Protein AF-A0A972S5F5-F1 (afdb_monomer)

pLDDT: mean 76.65, std 18.52, range [28.06, 95.62]

Nearest PDB structures (foldseek):
  4zms-assembly1_B  TM=3.674E-01  e=1.126E-04  Streptococcus pneumoniae R6
  6zj2-assembly2_D  TM=4.234E-01  e=1.425E-03  Salmonella enterica subsp. enterica serovar Typhimurium str. LT2
  4ldz-assembly1_B  TM=3.497E-01  e=6.117E-04  Bacillus subtilis subsp. subtilis str. 168
  3qp6-assembly1_A-2  TM=7.440E-01  e=1.106E-01  Chromobacterium violaceum
  5w43-assembly1_A  TM=3.998E-01  e=6.459E-03  Escherichia coli str. K-12 substr. MG1655

Secondary structure (DSSP, 8-state):
-------------HHHHHHHHHHHTTT-TTEEE-SSTTGGGGS--TTSEEEES---HHHHHHHHTT--SEEEES---HHHHHHHHHHHHTT----S--EEESSPPPPPSS-HHHHHHHHHHHHHS-HHHHHHHHT--HHHHHHHHHHHHHHTT--SHHHHHHHHHS----

Mean predicted aligned error: 9.4 Å

Foldseek 3Di:
DDDDDDPPVPPQPVCQVVVCCVVPVPPDDAEEEQVVPLPCLPPQRACHAYEYLFAALLQVVSVVVSQHLEYAYNDDDPVVVVVVVVVVVVPPDVDSDYHYHHDDRDDDLDDPVLSLLLSQCLVPVDVVSSCVVVVDDPVVSVVSVVVLCVSQVHDDSVSSVCNNRYPDPD

Sequence (170 aa):
MSGKSGFVPICADPLFADVFGRLFGGLVDGVFIDVPVGSLLSKDIAGKVVITTATGSLYLSDLLDRKPSALLAGCQSVNEIFRVLQNFKDKQDHSLIVHYYGPKFDTPTLTKAERDLLKAYLETGSLEHVLKRLSIKKKTALNRLSVIREKLQAKNYKELLEAYLYRSNF

Radius of gyration: 17.34 Å; Cα contacts (8 Å, |Δi|>4): 195; chains: 1; bounding box: 48×31×47 Å

Structure (mmCIF, N/CA/C/O backbone):
data_AF-A0A972S5F5-F1
#
_entry.id   AF-A0A972S5F5-F1
#
loop_
_atom_site.group_PDB
_atom_site.id
_atom_site.type_symbol
_atom_site.label_atom_id
_atom_site.label_alt_id
_atom_site.label_comp_id
_atom_site.label_asym_id
_atom_site.label_entity_id
_atom_site.label_seq_id
_atom_site.pdbx_PDB_ins_code
_atom_site.Cartn_x
_atom_site.Cartn_y
_atom_site.Cartn_z
_atom_site.occupancy
_atom_site.B_iso_or_equiv
_atom_site.auth_seq_id
_atom_site.auth_comp_id
_atom_site.auth_asym_id
_atom_site.auth_atom_id
_atom_site.pdbx_PDB_model_num
ATOM 1 N N . MET A 1 1 ? 30.201 6.999 20.760 1.00 35.38 1 MET A N 1
ATOM 2 C CA . MET A 1 1 ? 28.753 6.719 20.879 1.00 35.38 1 MET A CA 1
ATOM 3 C C . MET A 1 1 ? 28.147 6.892 19.499 1.00 35.38 1 MET A C 1
ATOM 5 O O . MET A 1 1 ? 28.306 7.944 18.899 1.00 35.38 1 MET A O 1
ATOM 9 N N . SER A 1 2 ? 27.637 5.792 18.951 1.00 33.03 2 SER A N 1
ATOM 10 C CA . SER A 1 2 ? 27.293 5.612 17.538 1.00 33.03 2 SER A CA 1
ATOM 11 C C . SER A 1 2 ? 26.078 6.459 17.147 1.00 33.03 2 SER A C 1
ATOM 13 O O . SER A 1 2 ? 24.976 6.229 17.643 1.00 33.03 2 SER A O 1
ATOM 15 N N . GLY A 1 3 ? 26.290 7.438 16.265 1.00 33.72 3 GLY A N 1
ATOM 16 C CA . GLY A 1 3 ? 25.221 8.121 15.547 1.00 33.72 3 GLY A CA 1
ATOM 17 C C . GLY A 1 3 ? 24.647 7.168 14.508 1.00 33.72 3 GLY A C 1
ATOM 18 O O . GLY A 1 3 ? 25.263 6.936 13.470 1.00 33.72 3 GLY A O 1
ATOM 19 N N . LYS A 1 4 ? 23.492 6.569 14.804 1.00 32.28 4 LYS A N 1
ATOM 20 C CA . LYS A 1 4 ? 22.757 5.780 13.817 1.00 32.28 4 LYS A CA 1
ATOM 21 C C . LYS A 1 4 ? 22.099 6.742 12.835 1.00 32.28 4 LYS A C 1
ATOM 23 O O . LYS A 1 4 ? 21.214 7.513 13.194 1.00 32.28 4 LYS A O 1
ATOM 28 N N . SER A 1 5 ? 22.611 6.686 11.612 1.00 30.14 5 SER A N 1
ATOM 29 C CA . SER A 1 5 ? 22.112 7.320 10.401 1.00 30.14 5 SER A CA 1
ATOM 30 C C . SER A 1 5 ? 20.588 7.263 10.326 1.00 30.14 5 SER A C 1
ATOM 32 O O . SER A 1 5 ? 20.007 6.181 10.211 1.00 30.14 5 SER A O 1
ATOM 34 N N . GLY A 1 6 ? 19.952 8.432 10.354 1.00 28.06 6 GLY A N 1
ATOM 35 C CA . GLY A 1 6 ? 18.581 8.578 9.895 1.00 28.06 6 GLY A CA 1
ATOM 36 C C . GLY A 1 6 ? 18.539 8.223 8.415 1.00 28.06 6 GLY A C 1
ATOM 37 O O . GLY A 1 6 ? 18.994 8.997 7.577 1.00 28.06 6 GLY A O 1
ATOM 38 N N . PHE A 1 7 ? 18.034 7.035 8.099 1.00 31.81 7 PHE A N 1
ATOM 39 C CA . PHE A 1 7 ? 17.688 6.679 6.733 1.00 31.81 7 PHE A CA 1
ATOM 40 C C . PHE A 1 7 ? 16.381 7.403 6.409 1.00 31.81 7 PHE A C 1
ATOM 42 O O . PHE A 1 7 ? 15.288 6.887 6.618 1.00 31.81 7 PHE A O 1
ATOM 49 N N . VAL A 1 8 ? 16.502 8.658 5.984 1.00 28.50 8 VAL A N 1
ATOM 50 C CA . VAL A 1 8 ? 15.427 9.344 5.273 1.00 28.50 8 VAL A CA 1
ATOM 51 C C . VAL A 1 8 ? 15.391 8.684 3.896 1.00 28.50 8 VAL A C 1
ATOM 53 O O . VAL A 1 8 ? 16.411 8.742 3.207 1.00 28.50 8 VAL A O 1
ATOM 56 N N . PRO A 1 9 ? 14.299 8.031 3.463 1.00 32.25 9 PRO A N 1
ATOM 57 C CA . PRO A 1 9 ? 14.193 7.624 2.073 1.00 32.25 9 PRO A CA 1
ATOM 58 C C . PRO A 1 9 ? 14.105 8.908 1.239 1.00 32.25 9 PRO A C 1
ATOM 60 O O . PRO A 1 9 ? 13.048 9.520 1.095 1.00 32.25 9 PRO A O 1
ATOM 63 N N . ILE A 1 10 ? 15.260 9.360 0.746 1.00 37.06 10 ILE A N 1
ATOM 64 C CA . ILE A 1 10 ? 15.384 10.415 -0.254 1.00 37.06 10 ILE A CA 1
ATOM 65 C C . ILE A 1 10 ? 14.837 9.816 -1.543 1.00 37.06 10 ILE A C 1
ATOM 67 O O . ILE A 1 10 ? 15.569 9.181 -2.287 1.00 37.06 10 ILE A O 1
ATOM 71 N N . CYS A 1 11 ? 13.542 9.962 -1.788 1.00 39.53 11 CYS A N 1
ATOM 72 C CA . CYS A 1 11 ? 12.955 9.713 -3.102 1.00 39.53 11 CYS A CA 1
ATOM 73 C C . CYS A 1 11 ? 11.797 10.681 -3.332 1.00 39.53 11 CYS A C 1
ATOM 75 O O . CYS A 1 11 ? 10.631 10.316 -3.442 1.00 39.53 11 CYS A O 1
ATOM 77 N N . ALA A 1 12 ? 12.174 11.953 -3.390 1.00 43.66 12 ALA A N 1
ATOM 78 C CA . ALA A 1 12 ? 11.448 13.000 -4.086 1.00 43.66 12 ALA A CA 1
ATOM 79 C C . ALA A 1 12 ? 12.388 13.672 -5.097 1.00 43.66 12 ALA A C 1
ATOM 81 O O . ALA A 1 12 ? 12.266 14.871 -5.301 1.00 43.66 12 ALA A O 1
ATOM 82 N N . ASP A 1 13 ? 13.371 12.946 -5.658 1.00 53.56 13 ASP A N 1
ATOM 83 C CA . ASP A 1 13 ? 14.322 13.564 -6.582 1.00 53.56 13 ASP A CA 1
ATOM 84 C C . ASP A 1 13 ? 13.582 13.940 -7.879 1.00 53.56 13 ASP A C 1
ATOM 86 O O . ASP A 1 13 ? 13.194 13.049 -8.647 1.00 53.56 13 ASP A O 1
ATOM 90 N N . PRO A 1 14 ? 13.354 15.239 -8.143 1.00 50.94 14 PRO A N 1
ATOM 91 C CA . PRO A 1 14 ? 12.700 15.685 -9.364 1.00 50.94 14 PRO A CA 1
ATOM 92 C C . PRO A 1 14 ? 13.516 15.292 -10.598 1.00 50.94 14 PRO A C 1
ATOM 94 O O . PRO A 1 14 ? 12.939 15.113 -11.667 1.00 50.94 14 PRO A O 1
ATOM 97 N N . LEU A 1 15 ? 14.834 15.091 -10.447 1.00 56.09 15 LEU A N 1
ATOM 98 C CA . LEU A 1 15 ? 15.713 14.590 -11.499 1.00 56.09 15 LEU A CA 1
ATOM 99 C C . LEU A 1 15 ? 15.383 13.144 -11.853 1.00 56.09 15 LEU A C 1
ATOM 101 O O . LEU A 1 15 ? 15.452 12.790 -13.022 1.00 56.09 15 LEU A O 1
ATOM 105 N N . PHE A 1 16 ? 14.972 12.312 -10.891 1.00 59.62 16 PHE A N 1
ATOM 106 C CA . PHE A 1 16 ? 14.519 10.955 -11.193 1.00 59.62 16 PHE A CA 1
ATOM 107 C C . PHE A 1 16 ? 13.253 11.005 -12.054 1.00 59.62 16 PHE A C 1
ATOM 109 O O . PHE A 1 16 ? 13.211 10.388 -13.113 1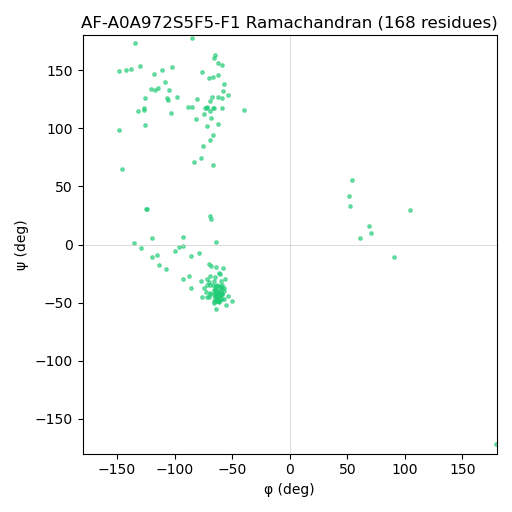.00 59.62 16 PHE A O 1
ATOM 116 N N . ALA A 1 17 ? 12.254 11.800 -11.665 1.00 54.09 17 ALA A N 1
ATOM 117 C CA . ALA A 1 17 ? 11.021 11.955 -12.440 1.00 54.09 17 ALA A CA 1
ATOM 118 C C . ALA A 1 17 ? 11.257 12.573 -13.837 1.00 54.09 17 ALA A C 1
ATOM 120 O O . ALA A 1 17 ? 10.684 12.091 -14.814 1.00 54.09 17 ALA A O 1
ATOM 121 N N . ASP A 1 18 ? 12.120 13.591 -13.951 1.00 57.31 18 ASP A N 1
ATOM 122 C CA . ASP A 1 18 ? 12.459 14.271 -15.213 1.00 57.31 18 ASP A CA 1
ATOM 123 C C . ASP A 1 18 ? 13.292 13.380 -16.149 1.00 57.31 18 ASP A C 1
ATOM 125 O O . ASP A 1 18 ? 12.962 13.234 -17.326 1.00 57.31 18 ASP A O 1
ATOM 129 N N . VAL A 1 19 ? 14.321 12.698 -15.635 1.00 60.88 19 VAL A N 1
ATOM 130 C CA . VAL A 1 19 ? 15.124 11.745 -16.417 1.00 60.88 19 VAL A CA 1
ATOM 131 C C . VAL A 1 19 ? 14.252 10.581 -16.896 1.00 60.88 19 VAL A C 1
ATOM 133 O O . VAL A 1 19 ? 14.332 10.209 -18.065 1.00 60.88 19 VAL A O 1
ATOM 136 N N . PHE A 1 20 ? 13.345 10.061 -16.062 1.00 62.09 20 PHE A N 1
ATOM 137 C CA . PHE A 1 20 ? 12.380 9.039 -16.484 1.00 62.09 20 PHE A CA 1
ATOM 138 C C . PHE A 1 20 ? 11.395 9.539 -17.539 1.00 62.09 20 PHE A C 1
ATOM 140 O O . PHE A 1 20 ? 11.185 8.858 -18.544 1.00 62.09 20 PHE A O 1
ATOM 147 N N . GLY A 1 21 ? 10.823 10.728 -17.348 1.00 54.91 21 GLY A N 1
ATOM 148 C CA . GLY A 1 21 ? 9.953 11.363 -18.333 1.00 54.91 21 GLY A CA 1
ATOM 149 C C . GLY A 1 21 ? 10.650 11.550 -19.681 1.00 54.91 21 GLY A C 1
ATOM 150 O O . GLY A 1 21 ? 10.046 11.309 -20.717 1.00 54.91 21 GLY A O 1
ATOM 151 N N . ARG A 1 22 ? 11.945 11.882 -19.698 1.00 58.38 22 ARG A N 1
ATOM 152 C CA . ARG A 1 22 ? 12.726 12.026 -20.940 1.00 58.38 22 ARG A CA 1
ATOM 153 C C . ARG A 1 22 ? 13.086 10.694 -21.596 1.00 58.38 22 ARG A C 1
ATOM 155 O O . ARG A 1 22 ? 13.089 10.602 -22.817 1.00 58.38 22 ARG A O 1
ATOM 162 N N . LEU A 1 23 ? 13.388 9.668 -20.805 1.00 57.16 23 LEU A N 1
ATOM 163 C CA . LEU A 1 23 ? 13.769 8.346 -21.315 1.00 57.16 23 LEU A CA 1
ATOM 164 C C . LEU A 1 23 ? 12.574 7.522 -21.803 1.00 57.16 23 LEU A C 1
ATOM 166 O O . LEU A 1 23 ? 12.718 6.714 -22.719 1.00 57.16 23 LEU A O 1
ATOM 170 N N . PHE A 1 24 ? 11.404 7.716 -21.194 1.00 55.72 24 PHE A N 1
ATOM 171 C CA . PHE A 1 24 ? 10.215 6.896 -21.436 1.00 55.72 24 PHE A CA 1
ATOM 172 C C . PHE A 1 24 ? 9.011 7.678 -21.966 1.00 55.72 24 PHE A C 1
ATOM 174 O O . PHE A 1 24 ? 8.068 7.049 -22.441 1.00 55.72 24 PHE A O 1
ATOM 181 N N . GLY A 1 25 ? 9.049 9.015 -21.966 1.00 44.25 25 GLY A N 1
ATOM 182 C CA . GLY A 1 25 ? 7.950 9.900 -22.385 1.00 44.25 25 GLY A CA 1
ATOM 183 C C . GLY A 1 25 ? 7.541 9.813 -23.854 1.00 44.25 25 GLY A C 1
ATOM 184 O O . GLY A 1 25 ? 6.635 10.526 -24.266 1.00 44.25 25 GLY A O 1
ATOM 185 N N . GLY A 1 26 ? 8.161 8.926 -24.633 1.00 43.91 26 GLY A N 1
ATOM 186 C CA . GLY A 1 26 ? 7.697 8.566 -25.971 1.00 43.91 26 GLY A CA 1
ATOM 187 C C . GLY A 1 26 ? 7.701 7.069 -26.284 1.00 43.91 26 GLY A C 1
ATOM 188 O O . GLY A 1 26 ? 7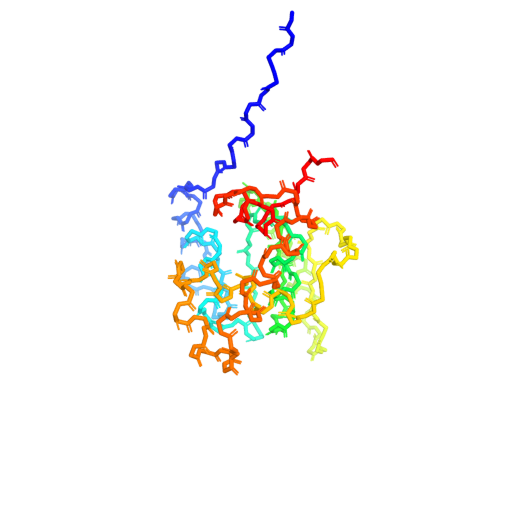.372 6.717 -27.410 1.00 43.91 26 GLY A O 1
ATOM 189 N N . LEU A 1 27 ? 8.092 6.179 -25.356 1.00 42.53 27 LEU A N 1
ATOM 190 C CA . LEU A 1 27 ? 8.430 4.793 -25.723 1.00 42.53 27 LEU A CA 1
ATOM 191 C C . LEU A 1 27 ? 7.499 3.704 -25.178 1.00 42.53 27 LEU A C 1
ATOM 193 O O . LEU A 1 27 ? 7.575 2.579 -25.671 1.00 42.53 27 LEU A O 1
ATOM 1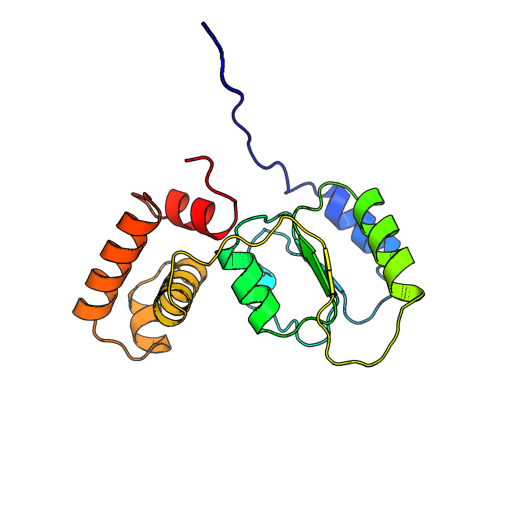97 N N . VAL A 1 28 ? 6.675 3.965 -24.155 1.00 49.62 28 VAL A N 1
ATOM 198 C CA . VAL A 1 28 ? 5.922 2.879 -23.502 1.00 49.62 28 VAL A CA 1
ATOM 199 C C . VAL A 1 28 ? 4.571 3.354 -22.972 1.00 49.62 28 VAL A C 1
ATOM 201 O O . VAL A 1 28 ? 4.468 3.880 -21.863 1.00 49.62 28 VAL A O 1
ATOM 204 N N . ASP A 1 29 ? 3.508 3.105 -23.734 1.00 53.03 29 ASP A N 1
ATOM 205 C CA . ASP A 1 29 ? 2.172 3.065 -23.152 1.00 53.03 29 ASP A CA 1
ATOM 206 C C . ASP A 1 29 ? 2.147 1.981 -22.070 1.00 53.03 29 ASP A C 1
ATOM 208 O O . ASP A 1 29 ? 2.343 0.794 -22.328 1.00 53.03 29 ASP A O 1
ATOM 212 N N . GLY A 1 30 ? 1.901 2.394 -20.828 1.00 65.56 30 GLY A N 1
ATOM 213 C CA . GLY A 1 30 ? 1.643 1.474 -19.729 1.00 65.56 30 GLY A CA 1
ATOM 214 C C . GLY A 1 30 ? 2.761 1.249 -18.711 1.00 65.56 30 GLY A C 1
ATOM 215 O O . GLY A 1 30 ? 2.793 0.182 -18.100 1.00 65.56 30 GLY A O 1
ATOM 216 N N . VAL A 1 31 ? 3.616 2.248 -18.472 1.00 75.50 31 VAL A N 1
ATOM 217 C CA . VAL A 1 31 ? 4.512 2.303 -17.300 1.00 75.50 31 VAL A CA 1
ATOM 218 C C . VAL A 1 31 ? 3.978 3.314 -16.276 1.00 75.50 31 VAL A C 1
ATOM 220 O O . VAL A 1 31 ? 3.648 4.444 -16.630 1.00 75.50 31 VAL A O 1
ATOM 223 N N . PHE A 1 32 ? 3.920 2.935 -14.998 1.00 82.06 32 PHE A N 1
ATOM 224 C CA . PHE A 1 32 ? 3.544 3.797 -13.878 1.00 82.06 32 PHE A CA 1
ATOM 225 C C . PHE A 1 32 ? 4.667 3.891 -12.848 1.00 82.06 32 PHE A C 1
ATOM 227 O O . PHE A 1 32 ? 5.219 2.879 -12.421 1.00 82.06 32 PHE A O 1
ATOM 234 N N . ILE A 1 33 ? 4.948 5.115 -12.402 1.00 80.25 33 ILE A N 1
ATOM 235 C CA . ILE A 1 33 ? 5.952 5.404 -11.376 1.00 80.25 33 ILE A CA 1
ATOM 236 C C . ILE A 1 33 ? 5.252 5.958 -10.133 1.00 80.25 33 ILE A C 1
ATOM 238 O O . ILE A 1 33 ? 4.367 6.815 -10.231 1.00 80.25 33 ILE A O 1
ATOM 242 N N . ASP A 1 34 ? 5.650 5.449 -8.972 1.00 83.62 34 ASP A N 1
ATOM 243 C CA . ASP A 1 34 ? 5.117 5.807 -7.663 1.00 83.62 34 ASP A CA 1
ATOM 244 C C . ASP A 1 34 ? 5.768 7.071 -7.088 1.00 83.62 34 ASP A C 1
ATOM 246 O O . ASP A 1 34 ? 6.574 7.019 -6.160 1.00 83.62 34 ASP A O 1
ATOM 250 N N . VAL A 1 35 ? 5.441 8.223 -7.677 1.00 77.44 35 VAL A N 1
ATOM 251 C CA . VAL A 1 35 ? 5.913 9.534 -7.212 1.00 77.44 35 VAL A CA 1
ATOM 252 C C . VAL A 1 35 ? 4.713 10.468 -6.992 1.00 77.44 35 VAL A C 1
ATOM 254 O O . VAL A 1 35 ? 4.018 10.786 -7.961 1.00 77.44 35 VAL A O 1
ATOM 257 N N . PRO A 1 36 ? 4.467 10.934 -5.747 1.00 77.62 36 PRO A N 1
ATOM 258 C CA . PRO A 1 36 ? 5.116 10.498 -4.499 1.00 77.62 36 PRO A CA 1
ATOM 259 C C . PRO A 1 36 ? 4.794 9.030 -4.157 1.00 77.62 36 PRO A C 1
ATOM 261 O O . PRO A 1 36 ? 3.831 8.468 -4.679 1.00 77.62 36 PRO A O 1
ATOM 264 N N . VAL A 1 37 ? 5.576 8.416 -3.261 1.00 83.25 37 VAL A N 1
ATOM 265 C CA . VAL A 1 37 ? 5.371 7.018 -2.837 1.00 83.25 37 VAL A CA 1
ATOM 266 C C . VAL A 1 37 ? 3.971 6.829 -2.242 1.00 83.25 37 VAL A C 1
ATOM 268 O O . VAL A 1 37 ? 3.529 7.624 -1.411 1.00 83.25 37 VAL A O 1
ATOM 271 N N . GLY A 1 38 ? 3.265 5.785 -2.673 1.00 82.69 38 GLY A N 1
ATOM 272 C CA . GLY A 1 38 ? 1.859 5.536 -2.355 1.00 82.69 38 GLY A CA 1
ATOM 273 C C . GLY A 1 38 ? 0.861 6.146 -3.350 1.00 82.69 38 GLY A C 1
ATOM 274 O O . GLY A 1 38 ? -0.314 5.775 -3.322 1.00 82.69 38 GLY A O 1
ATOM 275 N N . SER A 1 39 ? 1.290 7.009 -4.279 1.00 82.56 39 SER A N 1
ATOM 276 C CA . SER A 1 39 ? 0.415 7.610 -5.303 1.00 82.56 39 SER A CA 1
ATOM 277 C C . SER A 1 39 ? -0.248 6.580 -6.219 1.00 82.56 39 SER A C 1
ATOM 279 O O . SER A 1 39 ? -1.322 6.837 -6.765 1.00 82.56 39 SER A O 1
ATOM 281 N N . LEU A 1 40 ? 0.350 5.398 -6.388 1.00 85.94 40 LEU A N 1
ATOM 282 C CA . LEU A 1 40 ? -0.240 4.356 -7.231 1.00 85.94 40 LEU A CA 1
ATOM 283 C C . LEU A 1 40 ? -1.506 3.733 -6.649 1.00 85.94 40 LEU A C 1
ATOM 285 O O . LEU A 1 40 ? -2.247 3.105 -7.405 1.00 85.94 40 LEU A O 1
ATOM 289 N N . LEU A 1 41 ? -1.783 3.898 -5.350 1.00 81.50 41 LEU A N 1
ATOM 290 C CA . LEU A 1 41 ? -2.967 3.330 -4.695 1.00 81.50 41 LEU A CA 1
ATOM 291 C C . LEU A 1 41 ? -4.286 3.749 -5.362 1.00 81.50 41 LEU A C 1
ATOM 293 O O . LEU A 1 41 ? -5.234 2.965 -5.376 1.00 81.50 41 LEU A O 1
ATOM 297 N N . SER A 1 42 ? -4.318 4.938 -5.966 1.00 80.25 42 SER A N 1
ATOM 298 C CA . SER A 1 42 ? -5.495 5.521 -6.616 1.00 80.25 42 SER A CA 1
ATOM 299 C C . SER A 1 42 ? -5.532 5.376 -8.142 1.00 80.25 42 SER A C 1
ATOM 301 O O . SER A 1 42 ? -6.523 5.759 -8.759 1.00 80.25 42 SER A O 1
ATOM 303 N N . LYS A 1 43 ? -4.474 4.853 -8.775 1.00 83.50 43 LYS A N 1
ATOM 304 C CA . LYS A 1 43 ? -4.417 4.676 -10.243 1.00 83.50 43 LYS A CA 1
ATOM 305 C C . LYS A 1 43 ? -5.068 3.361 -10.657 1.00 83.50 43 LYS A C 1
ATOM 307 O O . LYS A 1 43 ? -5.452 2.604 -9.780 1.00 83.50 43 LYS A O 1
ATOM 312 N N . ASP A 1 44 ? -5.156 3.043 -11.945 1.00 86.31 44 ASP A N 1
ATOM 313 C CA . ASP A 1 44 ? -5.344 1.668 -12.433 1.00 86.31 44 ASP A CA 1
ATOM 314 C C . ASP A 1 44 ? -4.015 1.165 -13.015 1.00 86.31 44 ASP A C 1
ATOM 316 O O . ASP A 1 44 ? -3.427 1.826 -13.867 1.00 86.31 44 ASP A O 1
ATOM 320 N N . ILE A 1 45 ? -3.515 0.036 -12.510 1.00 86.44 45 ILE A N 1
ATOM 321 C CA . ILE A 1 45 ? -2.183 -0.502 -12.836 1.00 86.44 45 ILE A CA 1
ATOM 322 C C . ILE A 1 45 ? -2.252 -1.894 -13.475 1.00 86.44 45 ILE A C 1
ATOM 324 O O . ILE A 1 45 ? -1.213 -2.512 -13.702 1.00 86.44 45 ILE A O 1
ATOM 328 N N . ALA A 1 46 ? -3.452 -2.404 -13.759 1.00 87.81 46 ALA A N 1
ATOM 329 C CA . ALA A 1 46 ? -3.619 -3.736 -14.325 1.00 87.81 46 ALA A CA 1
ATOM 330 C C . ALA A 1 46 ? -2.947 -3.845 -15.706 1.00 87.81 46 ALA A C 1
ATOM 332 O O . ALA A 1 46 ? -3.182 -3.028 -16.597 1.00 87.81 46 ALA A O 1
ATOM 333 N N . GLY A 1 47 ? -2.085 -4.851 -15.880 1.00 80.19 47 GLY A N 1
ATOM 334 C CA . GLY A 1 47 ? -1.313 -5.062 -17.113 1.00 80.19 47 GLY A CA 1
ATOM 335 C C . GLY A 1 47 ? -0.207 -4.029 -17.365 1.00 80.19 47 GLY A C 1
ATOM 336 O O . GLY A 1 47 ? 0.378 -4.003 -18.447 1.00 80.19 47 GLY A O 1
ATOM 337 N N . LYS A 1 48 ? 0.091 -3.174 -16.384 1.00 82.81 48 LYS A N 1
ATOM 338 C CA . LYS A 1 48 ? 1.071 -2.089 -16.497 1.00 82.81 48 LYS A CA 1
ATOM 339 C C . LYS A 1 48 ? 2.375 -2.469 -15.810 1.00 82.81 48 LYS A C 1
ATOM 341 O O . LYS A 1 48 ? 2.371 -3.240 -14.852 1.00 82.81 48 LYS A O 1
ATOM 346 N N . VAL A 1 49 ? 3.479 -1.902 -16.276 1.00 81.81 49 VAL A N 1
ATOM 347 C CA . VAL A 1 49 ? 4.763 -1.978 -15.579 1.00 81.81 49 VAL A CA 1
ATOM 348 C C . VAL A 1 49 ? 4.749 -0.939 -14.472 1.00 81.81 49 VAL A C 1
ATOM 350 O O . VAL A 1 49 ? 4.505 0.238 -14.720 1.00 81.81 49 VAL A O 1
ATOM 353 N N . VAL A 1 50 ? 5.000 -1.368 -13.247 1.00 87.38 50 VAL A N 1
ATOM 354 C CA . VAL A 1 50 ? 4.912 -0.527 -12.060 1.00 87.38 50 VAL A CA 1
ATOM 355 C C . VAL A 1 50 ? 6.277 -0.406 -11.415 1.00 87.38 50 VAL A C 1
ATOM 357 O O . VAL A 1 50 ? 6.957 -1.406 -11.212 1.00 87.38 50 VAL A O 1
ATOM 360 N N . ILE A 1 51 ? 6.666 0.818 -11.076 1.00 86.81 51 ILE A N 1
ATOM 361 C CA . ILE A 1 51 ? 7.959 1.136 -10.477 1.00 86.81 51 ILE A CA 1
ATOM 362 C C . ILE A 1 51 ? 7.721 1.913 -9.184 1.00 86.81 51 ILE A C 1
ATOM 364 O O . ILE A 1 51 ? 7.049 2.945 -9.191 1.00 86.81 51 ILE A O 1
ATOM 368 N N . THR A 1 52 ? 8.296 1.442 -8.081 1.00 87.31 52 THR A N 1
ATOM 369 C CA . THR A 1 52 ? 8.244 2.116 -6.781 1.00 87.31 52 THR A CA 1
ATOM 370 C C . THR A 1 52 ? 9.563 1.982 -6.025 1.00 87.31 52 THR A C 1
ATOM 372 O O . THR A 1 52 ? 10.291 0.995 -6.150 1.00 87.31 52 THR A O 1
ATOM 375 N N . THR A 1 53 ? 9.865 2.984 -5.206 1.00 86.94 53 THR A N 1
ATOM 376 C CA . THR A 1 53 ? 10.980 2.962 -4.249 1.00 86.94 53 THR A CA 1
ATOM 377 C C . THR A 1 53 ? 10.570 2.301 -2.928 1.00 86.94 53 THR A C 1
ATOM 379 O O . THR A 1 53 ? 11.422 2.003 -2.089 1.00 86.94 53 THR A O 1
ATOM 382 N N . ALA A 1 54 ? 9.273 2.032 -2.746 1.00 88.94 54 ALA A N 1
ATOM 383 C CA . ALA A 1 54 ? 8.732 1.322 -1.601 1.00 88.94 54 ALA A CA 1
ATOM 384 C C . ALA A 1 54 ? 9.271 -0.112 -1.515 1.00 88.94 54 ALA A C 1
ATOM 386 O O . ALA A 1 54 ? 9.488 -0.792 -2.521 1.00 88.94 54 ALA A O 1
ATOM 387 N N . THR A 1 55 ? 9.447 -0.580 -0.283 1.00 89.88 55 THR A N 1
ATOM 388 C CA . THR A 1 55 ? 9.954 -1.927 0.035 1.00 89.88 55 THR A CA 1
ATOM 389 C C . THR A 1 55 ? 9.064 -2.677 1.024 1.00 89.88 55 THR A C 1
ATOM 391 O O . THR A 1 55 ? 9.336 -3.834 1.343 1.00 89.88 55 THR A O 1
ATOM 394 N N . GLY A 1 56 ? 8.006 -2.034 1.525 1.00 89.00 56 GLY A N 1
ATOM 395 C CA . GLY A 1 56 ? 7.074 -2.601 2.491 1.00 89.00 56 GLY A CA 1
ATOM 396 C C . GLY A 1 56 ? 6.225 -3.701 1.868 1.00 89.00 56 GLY A C 1
ATOM 397 O O . GLY A 1 56 ? 5.521 -3.481 0.883 1.00 89.00 56 GLY A O 1
ATOM 398 N N . SER A 1 57 ? 6.258 -4.893 2.463 1.00 88.88 57 SER A N 1
ATOM 399 C CA . SER A 1 57 ? 5.548 -6.069 1.946 1.00 88.88 57 SER A CA 1
ATOM 400 C C . SER A 1 57 ? 4.036 -5.858 1.845 1.00 88.88 57 SER A C 1
ATOM 402 O O . SER A 1 57 ? 3.413 -6.408 0.938 1.00 88.88 57 SER A O 1
ATOM 404 N N . LEU A 1 58 ? 3.443 -5.043 2.727 1.00 90.75 58 LEU A N 1
ATOM 405 C CA . LEU A 1 58 ? 2.017 -4.706 2.696 1.00 90.75 58 LEU A CA 1
ATOM 406 C C . LEU A 1 58 ? 1.657 -3.934 1.426 1.00 90.75 58 LEU A C 1
ATOM 408 O O . LEU A 1 58 ? 0.812 -4.389 0.658 1.00 90.75 58 LEU A O 1
ATOM 412 N N . TYR A 1 59 ? 2.342 -2.818 1.177 1.00 91.38 59 TYR A N 1
ATOM 413 C CA . TYR A 1 59 ? 2.112 -2.012 -0.014 1.00 91.38 59 TYR A CA 1
ATOM 414 C C . TYR A 1 59 ? 2.393 -2.790 -1.303 1.00 91.38 59 TYR A C 1
ATOM 416 O O . TYR A 1 59 ? 1.581 -2.771 -2.226 1.00 91.38 59 TYR A O 1
ATOM 424 N N . LEU A 1 60 ? 3.502 -3.535 -1.354 1.00 90.94 60 LEU A N 1
ATOM 425 C CA . LEU A 1 60 ? 3.848 -4.332 -2.532 1.00 90.94 60 LEU A CA 1
ATOM 426 C C . LEU A 1 60 ? 2.834 -5.455 -2.791 1.00 90.94 60 LEU A C 1
ATOM 428 O O . LEU A 1 60 ? 2.497 -5.702 -3.946 1.00 90.94 60 LEU A O 1
ATOM 432 N N . SER A 1 61 ? 2.296 -6.088 -1.742 1.00 89.88 61 SER A N 1
ATOM 433 C CA . SER A 1 61 ? 1.220 -7.081 -1.886 1.00 89.88 61 SER A CA 1
ATOM 434 C C . SER A 1 61 ? -0.026 -6.455 -2.508 1.00 89.88 61 SER A C 1
ATOM 436 O O . SER A 1 61 ? -0.601 -7.019 -3.435 1.00 89.88 61 SER A O 1
ATOM 438 N N . ASP A 1 62 ? -0.413 -5.265 -2.049 1.00 91.00 62 ASP A N 1
ATOM 439 C CA . ASP A 1 62 ? -1.590 -4.566 -2.564 1.00 91.00 62 ASP A CA 1
ATOM 440 C C . ASP A 1 62 ? -1.397 -4.073 -4.008 1.00 91.00 62 ASP A C 1
ATOM 442 O O . ASP A 1 62 ? -2.375 -3.950 -4.749 1.00 91.00 62 ASP A O 1
ATOM 446 N N . LEU A 1 63 ? -0.160 -3.810 -4.442 1.00 91.12 63 LEU A N 1
ATOM 447 C CA . LEU A 1 63 ? 0.146 -3.572 -5.855 1.00 91.12 63 LEU A CA 1
ATOM 448 C C . LEU A 1 63 ? 0.053 -4.863 -6.677 1.00 91.12 63 LEU A C 1
ATOM 450 O O . LEU A 1 63 ? -0.565 -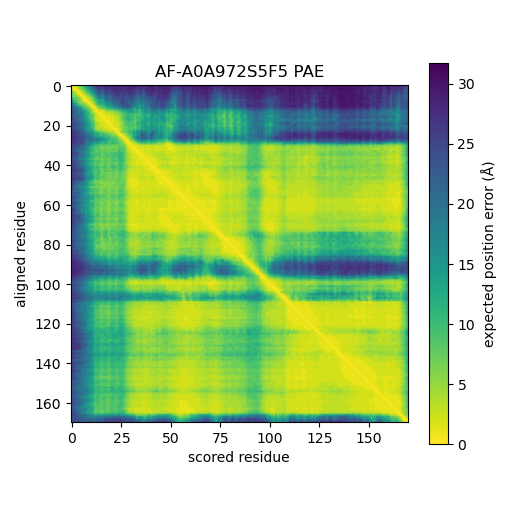4.853 -7.739 1.00 91.12 63 LEU A O 1
ATOM 454 N N . LEU A 1 64 ? 0.611 -5.976 -6.195 1.00 89.94 64 LEU A N 1
ATOM 455 C CA . LEU A 1 64 ? 0.562 -7.267 -6.894 1.00 89.94 64 LEU A CA 1
ATOM 456 C C . LEU A 1 64 ? -0.862 -7.815 -7.041 1.00 89.94 64 LEU A C 1
ATOM 458 O O . LEU A 1 64 ? -1.206 -8.329 -8.106 1.00 89.94 64 LEU A O 1
ATOM 462 N N . ASP A 1 65 ? -1.713 -7.645 -6.025 1.00 89.56 65 ASP A N 1
ATOM 463 C CA . ASP A 1 65 ? -3.128 -8.051 -6.050 1.00 89.56 65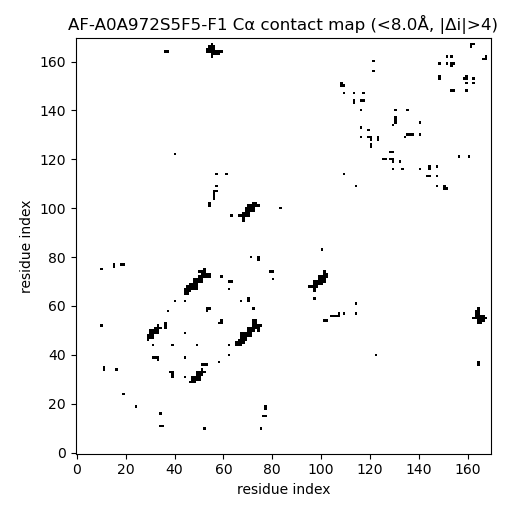 ASP A CA 1
ATOM 464 C C . ASP A 1 65 ? -3.905 -7.391 -7.207 1.00 89.56 65 ASP A C 1
ATOM 466 O O . ASP A 1 65 ? -4.949 -7.885 -7.643 1.00 89.56 65 ASP A O 1
ATOM 470 N N . ARG A 1 66 ? -3.379 -6.285 -7.742 1.00 89.38 66 ARG A N 1
ATOM 471 C CA . ARG A 1 66 ? -3.954 -5.524 -8.857 1.00 89.38 66 ARG A CA 1
ATOM 472 C C . ARG A 1 66 ? -3.416 -5.946 -10.223 1.00 89.38 66 ARG A C 1
ATOM 474 O O . ARG A 1 66 ? -3.761 -5.325 -11.224 1.00 89.38 66 ARG A O 1
ATOM 481 N N . LYS A 1 67 ? -2.616 -7.016 -10.263 1.00 89.06 67 LYS A N 1
ATOM 482 C CA . LYS A 1 67 ? -2.126 -7.690 -11.473 1.00 89.06 67 LYS A CA 1
ATOM 483 C C . LYS A 1 67 ? -1.414 -6.752 -12.464 1.00 89.06 67 LYS A C 1
ATOM 485 O O . LYS A 1 67 ? -1.811 -6.682 -13.632 1.00 89.06 67 LYS A O 1
ATOM 490 N N . PRO A 1 68 ? -0.372 -6.019 -12.034 1.00 88.19 68 PRO A N 1
ATOM 491 C CA . PRO A 1 68 ? 0.516 -5.355 -12.979 1.00 88.19 68 PRO A CA 1
ATOM 492 C C . PRO A 1 68 ? 1.220 -6.403 -13.851 1.00 88.19 68 PRO A C 1
ATOM 494 O O . PRO A 1 68 ? 1.369 -7.550 -13.442 1.00 88.19 68 PRO A O 1
ATOM 497 N N . SER A 1 69 ? 1.670 -6.035 -15.048 1.00 82.75 69 SER A N 1
ATOM 498 C CA . SER A 1 69 ? 2.497 -6.940 -15.864 1.00 82.75 69 SER A CA 1
ATOM 499 C C . SER A 1 69 ? 3.892 -7.119 -15.255 1.00 82.75 69 SER A C 1
ATOM 501 O O . SER A 1 69 ? 4.469 -8.204 -15.308 1.00 82.75 69 SER A O 1
ATOM 503 N N . ALA A 1 70 ? 4.403 -6.079 -14.593 1.00 84.25 70 ALA A N 1
ATOM 504 C CA . ALA A 1 70 ? 5.611 -6.149 -13.785 1.00 84.25 70 ALA A CA 1
ATOM 505 C C . ALA A 1 70 ? 5.547 -5.187 -12.597 1.00 84.25 70 ALA A C 1
ATOM 507 O O . ALA A 1 70 ? 4.961 -4.111 -12.699 1.00 84.25 70 ALA A O 1
ATOM 508 N N . LEU A 1 71 ? 6.196 -5.548 -11.492 1.00 88.25 71 LEU A N 1
ATOM 509 C CA . LEU A 1 71 ? 6.412 -4.681 -10.339 1.00 88.25 71 LEU A CA 1
ATOM 510 C C . LEU A 1 71 ? 7.902 -4.645 -9.999 1.00 88.25 71 LEU A C 1
ATOM 512 O O . LEU A 1 71 ? 8.480 -5.658 -9.607 1.00 88.25 71 LEU A O 1
ATOM 516 N N . LEU A 1 72 ? 8.500 -3.468 -10.133 1.00 88.12 72 LEU A N 1
ATOM 517 C CA . LEU A 1 72 ? 9.865 -3.153 -9.743 1.00 88.12 72 LEU A CA 1
ATOM 518 C C . LEU A 1 72 ? 9.816 -2.360 -8.432 1.00 88.12 72 LEU A C 1
ATOM 520 O O . LEU A 1 72 ? 9.301 -1.242 -8.399 1.00 88.12 72 LEU A O 1
ATOM 524 N N . ALA A 1 73 ? 10.316 -2.952 -7.353 1.00 88.62 73 ALA A N 1
ATOM 525 C CA . ALA A 1 73 ? 10.247 -2.417 -6.000 1.00 88.62 73 ALA A CA 1
ATOM 526 C C . ALA A 1 73 ? 11.639 -2.137 -5.427 1.00 88.62 73 ALA A C 1
ATOM 528 O O . ALA A 1 73 ? 12.596 -2.866 -5.690 1.00 88.62 73 ALA A O 1
ATOM 529 N N . GLY A 1 74 ? 11.739 -1.097 -4.597 1.00 85.19 74 GLY A N 1
ATOM 530 C CA . GLY A 1 74 ? 12.995 -0.670 -3.984 1.00 85.19 74 GLY A CA 1
ATOM 531 C C . GLY A 1 74 ? 14.008 -0.072 -4.962 1.00 85.19 74 GLY A C 1
ATOM 532 O O . GLY A 1 74 ? 15.181 0.020 -4.613 1.00 85.19 74 GLY A O 1
ATOM 533 N N . CYS A 1 75 ? 13.591 0.321 -6.169 1.00 77.50 75 CYS A N 1
ATOM 534 C CA . CYS A 1 75 ? 14.494 0.914 -7.154 1.00 77.50 75 CYS A CA 1
ATOM 535 C C . CYS A 1 75 ? 14.971 2.286 -6.684 1.00 77.50 75 CYS A C 1
ATOM 537 O O . CYS A 1 75 ? 14.146 3.150 -6.395 1.00 77.50 75 CYS A O 1
ATOM 539 N N . GLN A 1 76 ? 16.286 2.502 -6.656 1.00 74.56 76 GLN A N 1
ATOM 540 C CA . GLN A 1 76 ? 16.876 3.783 -6.242 1.00 74.56 76 GLN A CA 1
ATOM 541 C C . GLN A 1 76 ? 17.620 4.488 -7.377 1.00 74.56 76 GLN A C 1
ATOM 543 O O . GLN A 1 76 ? 18.008 5.645 -7.236 1.00 74.56 76 GLN A O 1
ATOM 548 N N . SER A 1 77 ? 17.814 3.820 -8.519 1.00 73.31 77 SER A N 1
ATOM 549 C CA . SER A 1 77 ? 18.488 4.417 -9.671 1.00 73.31 77 SER A CA 1
ATOM 550 C C . SER A 1 77 ? 17.818 4.091 -11.004 1.00 73.31 77 SER A C 1
ATOM 552 O O . SER A 1 77 ? 17.239 3.024 -11.212 1.00 73.31 77 SER A O 1
ATOM 554 N N . VAL A 1 78 ? 17.961 5.018 -11.952 1.00 71.44 78 VAL A N 1
ATOM 555 C CA . VAL A 1 78 ? 17.512 4.854 -13.343 1.00 71.44 78 VAL A CA 1
ATOM 556 C C . VAL A 1 78 ? 18.201 3.647 -14.000 1.00 71.44 78 VAL A C 1
ATOM 558 O O . VAL A 1 78 ? 17.581 2.899 -14.752 1.00 71.44 78 VAL A O 1
ATOM 561 N N . ASN A 1 79 ? 19.475 3.413 -13.669 1.00 72.31 79 ASN A N 1
ATOM 562 C CA . ASN A 1 79 ? 20.268 2.306 -14.206 1.00 72.31 79 ASN A CA 1
ATOM 563 C C . ASN A 1 79 ? 19.735 0.932 -13.780 1.00 72.31 79 ASN A C 1
ATOM 565 O O . ASN A 1 79 ? 19.730 0.004 -14.589 1.00 72.31 79 ASN A O 1
ATOM 569 N N . GLU A 1 80 ? 19.281 0.786 -12.532 1.00 74.12 80 GLU A N 1
ATOM 570 C CA . GLU A 1 80 ? 18.639 -0.450 -12.060 1.00 74.12 80 GLU A CA 1
ATOM 571 C C . GLU A 1 80 ? 17.386 -0.758 -12.870 1.00 74.12 80 GLU A C 1
ATOM 573 O O . GLU A 1 80 ? 17.223 -1.871 -13.370 1.00 74.12 80 GLU A O 1
ATOM 578 N N . ILE A 1 81 ? 16.537 0.246 -13.061 1.00 74.31 81 ILE A N 1
ATOM 579 C CA . ILE A 1 81 ? 15.301 0.096 -13.823 1.00 74.31 81 ILE A CA 1
ATOM 580 C C . ILE A 1 81 ? 15.604 -0.254 -15.277 1.00 74.31 81 ILE A C 1
ATOM 582 O O . ILE A 1 81 ? 15.000 -1.184 -15.801 1.00 74.31 81 ILE A O 1
ATOM 586 N N . PHE A 1 82 ? 16.574 0.403 -15.921 1.00 74.06 82 PHE A N 1
ATOM 587 C CA . PHE A 1 82 ? 16.978 0.038 -17.281 1.00 74.06 82 PHE A CA 1
ATOM 588 C C . PHE A 1 82 ? 17.422 -1.412 -17.401 1.00 74.06 82 PHE A C 1
ATOM 590 O O . PHE A 1 82 ? 16.975 -2.104 -18.313 1.00 74.06 82 PHE A O 1
ATOM 597 N N . ARG A 1 83 ? 18.270 -1.883 -16.482 1.00 72.50 83 ARG A N 1
ATOM 598 C CA . ARG A 1 83 ? 18.732 -3.278 -16.474 1.00 72.50 83 ARG A CA 1
ATOM 599 C C . ARG A 1 83 ? 17.559 -4.247 -16.353 1.00 72.50 83 ARG A C 1
ATOM 601 O O . ARG A 1 83 ? 17.514 -5.249 -17.059 1.00 72.50 83 ARG A O 1
ATOM 608 N N . VAL A 1 84 ? 16.595 -3.947 -15.484 1.00 70.62 84 VAL A N 1
ATOM 609 C CA . VAL A 1 84 ? 15.406 -4.792 -15.309 1.00 70.62 84 VAL A CA 1
ATOM 610 C C . VAL A 1 84 ? 14.494 -4.745 -16.540 1.00 70.62 84 VAL A C 1
ATOM 612 O O . VAL A 1 84 ? 14.035 -5.791 -16.990 1.00 70.62 84 VAL A O 1
ATOM 615 N N . LEU A 1 85 ? 14.271 -3.569 -17.128 1.00 71.06 85 LEU A N 1
ATOM 616 C CA . LEU A 1 85 ? 13.419 -3.408 -18.310 1.00 71.06 85 LEU A CA 1
ATOM 617 C C . LEU A 1 85 ? 14.025 -4.026 -19.575 1.00 71.06 85 LEU A C 1
ATOM 619 O O . LEU A 1 85 ? 13.284 -4.576 -20.388 1.00 71.06 85 LEU A O 1
ATOM 623 N N . GLN A 1 86 ? 15.351 -3.985 -19.741 1.00 70.25 86 GLN A N 1
ATOM 624 C CA . GLN A 1 86 ? 16.036 -4.708 -20.819 1.00 70.25 86 GLN A CA 1
ATOM 625 C C . GLN A 1 86 ? 15.763 -6.212 -20.716 1.00 70.25 86 GLN A C 1
ATOM 627 O O . GLN A 1 86 ? 15.306 -6.814 -21.681 1.00 70.25 86 GLN A O 1
ATOM 632 N N . ASN A 1 87 ? 15.883 -6.782 -19.513 1.00 64.75 87 ASN A N 1
ATOM 633 C CA . ASN A 1 87 ? 15.547 -8.187 -19.262 1.00 64.75 87 ASN A CA 1
ATOM 634 C C . ASN A 1 87 ? 14.056 -8.521 -19.477 1.00 64.75 87 ASN A C 1
ATOM 636 O O . ASN A 1 87 ? 13.712 -9.697 -19.599 1.00 64.75 87 ASN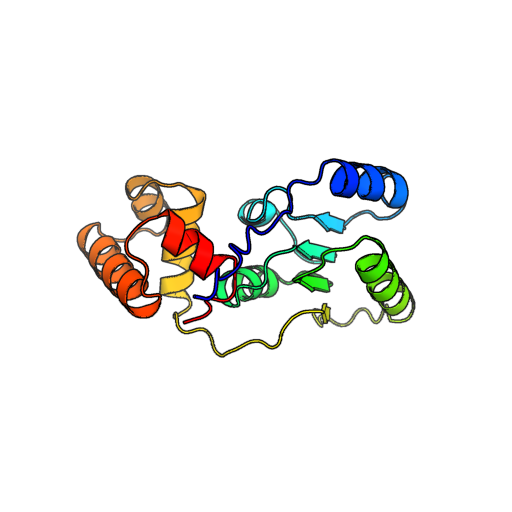 A O 1
ATOM 640 N N . PHE A 1 88 ? 13.171 -7.518 -19.460 1.00 64.94 88 PHE A N 1
ATOM 641 C CA . PHE A 1 88 ? 11.730 -7.684 -19.660 1.00 64.94 88 PHE A CA 1
ATOM 642 C C . PHE A 1 88 ? 11.342 -7.687 -21.145 1.00 64.94 88 PHE A C 1
ATOM 644 O O . PHE A 1 88 ? 10.479 -8.467 -21.545 1.00 64.94 88 PHE A O 1
ATOM 651 N N . LYS A 1 89 ? 11.996 -6.865 -21.984 1.00 61.06 89 LYS A N 1
ATOM 652 C CA . LYS A 1 89 ? 11.759 -6.848 -23.443 1.00 61.06 89 LYS A CA 1
ATOM 653 C C . LYS A 1 89 ? 12.031 -8.204 -24.095 1.00 61.06 89 LYS A C 1
ATOM 655 O O . LYS A 1 89 ? 11.289 -8.593 -24.990 1.00 61.06 89 LYS A O 1
ATOM 660 N N . ASP A 1 90 ? 13.015 -8.938 -23.589 1.00 51.88 90 ASP A N 1
ATOM 661 C CA . ASP A 1 90 ? 13.399 -10.249 -24.122 1.00 51.88 90 ASP A CA 1
ATOM 662 C C . ASP A 1 90 ? 12.461 -11.389 -23.681 1.00 51.88 90 ASP A C 1
ATOM 664 O O . ASP A 1 90 ? 12.583 -12.517 -24.153 1.00 51.88 90 ASP A O 1
ATOM 668 N N . LYS A 1 91 ? 11.518 -11.113 -22.769 1.00 53.41 91 LYS A N 1
ATOM 669 C CA . LYS A 1 91 ? 10.647 -12.107 -22.124 1.00 53.41 91 LYS A CA 1
ATOM 670 C C . LYS A 1 91 ? 9.162 -11.795 -22.286 1.00 53.41 91 LYS A C 1
ATOM 672 O O . LYS A 1 91 ? 8.392 -12.137 -21.394 1.00 53.41 91 LYS A O 1
ATOM 677 N N . GLN A 1 92 ? 8.748 -11.153 -23.385 1.00 52.81 92 GLN A N 1
ATOM 678 C CA . GLN A 1 92 ? 7.324 -10.966 -23.705 1.00 52.81 92 GLN A CA 1
ATOM 679 C C . GLN A 1 92 ? 6.639 -12.305 -24.019 1.00 52.81 92 GLN A C 1
ATOM 681 O O . GLN A 1 92 ? 6.228 -12.584 -25.139 1.00 52.81 92 GLN A O 1
ATOM 686 N N . ASP A 1 93 ? 6.504 -13.134 -22.999 1.00 51.50 93 ASP A N 1
ATOM 687 C CA . ASP A 1 93 ? 5.583 -14.242 -22.965 1.00 51.50 93 ASP A CA 1
ATOM 688 C C . ASP A 1 93 ? 4.270 -13.676 -22.420 1.00 51.50 93 ASP A C 1
ATOM 690 O O . ASP A 1 93 ? 4.225 -13.148 -21.308 1.00 51.50 93 ASP A O 1
ATOM 694 N N . HIS A 1 94 ? 3.197 -13.722 -23.208 1.00 50.72 94 HIS A N 1
ATOM 695 C CA . HIS A 1 94 ? 1.869 -13.188 -22.859 1.00 50.72 94 HIS A CA 1
ATOM 696 C C . HIS A 1 94 ? 1.162 -13.993 -21.749 1.00 50.72 94 HIS A C 1
ATOM 698 O O . HIS A 1 94 ? -0.065 -13.996 -21.632 1.00 50.72 94 HIS A O 1
ATOM 704 N N . SER A 1 95 ? 1.935 -14.692 -20.923 1.00 52.47 95 SER A N 1
ATOM 705 C CA . SER A 1 95 ? 1.469 -15.368 -19.729 1.00 52.47 95 SER A CA 1
ATOM 706 C C . SER A 1 95 ? 1.007 -14.343 -18.683 1.00 52.47 95 SER A C 1
ATOM 708 O O . SER A 1 95 ? 1.589 -13.275 -18.517 1.00 52.47 95 SER A O 1
ATOM 710 N N . LEU A 1 96 ? -0.048 -14.676 -17.937 1.00 54.16 96 LEU A N 1
ATOM 711 C CA . LEU A 1 96 ? -0.625 -13.863 -16.852 1.00 54.16 96 LEU A CA 1
ATOM 712 C C . LEU A 1 96 ? 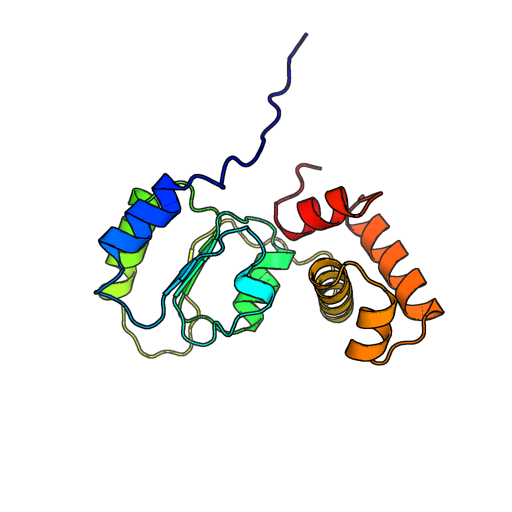0.295 -13.751 -15.611 1.00 54.16 96 LEU A C 1
ATOM 714 O O . LEU A 1 96 ? -0.186 -13.528 -14.497 1.00 54.16 96 LEU A O 1
ATOM 718 N N . ILE A 1 97 ? 1.600 -13.974 -15.769 1.00 61.00 97 ILE A N 1
ATOM 719 C CA . ILE A 1 97 ? 2.577 -14.004 -14.685 1.00 61.00 97 ILE A CA 1
ATOM 720 C C . ILE A 1 97 ? 3.023 -12.571 -14.399 1.00 61.00 97 ILE A C 1
ATOM 722 O O . ILE A 1 97 ? 3.605 -11.898 -15.243 1.00 61.00 97 ILE A O 1
ATOM 726 N N . VAL A 1 98 ? 2.767 -12.104 -13.177 1.00 73.00 98 VAL A N 1
ATOM 727 C CA . VAL A 1 98 ? 3.296 -10.821 -12.709 1.00 73.00 98 VAL A CA 1
ATOM 728 C C . VAL A 1 98 ? 4.795 -10.971 -12.466 1.00 73.00 98 VAL A C 1
ATOM 730 O O . VAL A 1 98 ? 5.213 -11.736 -11.593 1.00 73.00 98 VAL A O 1
ATOM 733 N N . HIS A 1 99 ? 5.617 -10.226 -13.203 1.00 81.12 99 HIS A N 1
ATOM 734 C CA . HIS A 1 99 ? 7.061 -10.237 -12.986 1.00 81.12 99 HIS A CA 1
ATOM 735 C C . HIS A 1 99 ? 7.436 -9.315 -11.824 1.00 81.12 99 HIS A C 1
ATOM 737 O O . HIS A 1 99 ? 7.375 -8.091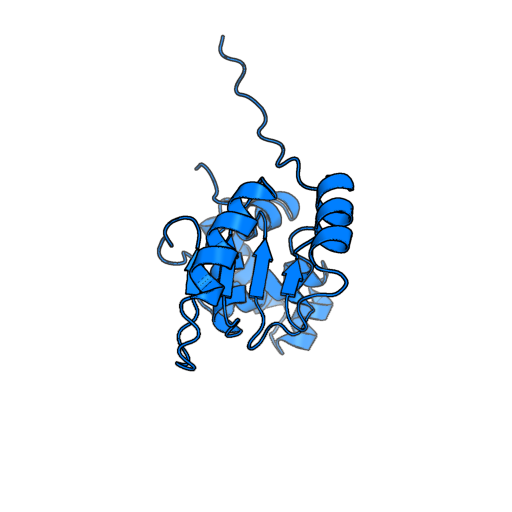 -11.941 1.00 81.12 99 HIS A O 1
ATOM 743 N N . TYR A 1 100 ? 7.831 -9.897 -10.695 1.00 85.38 100 TYR A N 1
ATOM 744 C CA . TYR A 1 100 ? 8.263 -9.147 -9.520 1.00 85.38 100 TYR A CA 1
ATOM 745 C C . TYR A 1 100 ? 9.791 -9.050 -9.435 1.00 85.38 100 TYR A C 1
ATOM 747 O O . TYR A 1 100 ? 10.490 -10.064 -9.430 1.00 85.38 100 TYR A O 1
ATOM 755 N N . TYR A 1 101 ? 10.292 -7.824 -9.304 1.00 85.25 101 TYR A N 1
ATOM 756 C CA . TYR A 1 101 ? 11.697 -7.504 -9.078 1.00 85.25 101 TYR A CA 1
ATOM 757 C C . TYR A 1 101 ? 11.802 -6.636 -7.830 1.00 85.25 101 TYR A C 1
ATOM 759 O O . TYR A 1 101 ? 11.496 -5.449 -7.868 1.00 85.25 101 TYR A O 1
ATOM 767 N N . GLY A 1 102 ? 12.219 -7.213 -6.709 1.00 83.88 102 GLY A N 1
ATOM 768 C CA . GLY A 1 102 ? 12.285 -6.478 -5.453 1.00 83.88 102 GLY A CA 1
ATOM 769 C C . GLY A 1 102 ? 12.765 -7.330 -4.283 1.00 83.88 102 GLY A C 1
ATOM 770 O O . GLY A 1 102 ? 13.193 -8.473 -4.483 1.00 83.88 102 GLY A O 1
ATOM 771 N N . PRO A 1 103 ? 12.706 -6.796 -3.050 1.00 81.81 103 PRO A N 1
ATOM 772 C CA . PRO A 1 103 ? 13.059 -7.549 -1.852 1.00 81.81 103 PRO A CA 1
ATOM 773 C C . PRO A 1 103 ? 12.182 -8.797 -1.700 1.00 81.81 103 PRO A C 1
ATOM 775 O O . PRO A 1 103 ? 11.053 -8.843 -2.184 1.00 81.81 103 PRO A O 1
ATOM 778 N N . LYS A 1 104 ? 12.681 -9.821 -1.000 1.00 80.38 104 LYS A N 1
ATOM 779 C CA . LYS A 1 104 ? 11.872 -11.010 -0.693 1.00 80.38 104 LYS A CA 1
ATOM 780 C C . LYS A 1 104 ? 10.598 -10.607 0.058 1.00 80.38 104 LYS A C 1
ATOM 782 O O . LYS A 1 104 ? 10.654 -9.777 0.964 1.00 80.38 104 LYS A O 1
ATOM 787 N N . PHE A 1 105 ? 9.475 -11.221 -0.311 1.00 72.69 105 PHE A N 1
ATOM 788 C CA . PHE A 1 105 ? 8.236 -11.098 0.446 1.00 72.69 105 PHE A CA 1
ATOM 789 C C . PHE A 1 105 ? 8.342 -11.910 1.730 1.00 72.69 105 PHE A C 1
ATOM 791 O O . PHE A 1 105 ? 8.454 -13.134 1.688 1.00 72.69 105 PHE A O 1
ATOM 798 N N . ASP A 1 106 ? 8.256 -11.224 2.861 1.00 71.62 106 ASP A N 1
ATOM 799 C CA . ASP A 1 106 ? 7.869 -11.872 4.106 1.00 71.62 106 ASP A CA 1
ATOM 800 C C . ASP A 1 106 ? 6.349 -12.109 4.075 1.00 71.62 106 ASP A C 1
ATOM 802 O O . ASP A 1 106 ? 5.601 -11.333 3.466 1.00 71.62 106 ASP A O 1
ATOM 806 N N . THR A 1 107 ? 5.872 -13.175 4.723 1.00 67.81 107 THR A N 1
ATOM 807 C CA . THR A 1 107 ? 4.430 -13.420 4.875 1.00 67.81 107 THR A CA 1
ATOM 808 C C . THR A 1 107 ? 3.751 -12.189 5.484 1.00 67.81 107 THR A C 1
ATOM 810 O O . THR A 1 107 ? 4.216 -11.709 6.522 1.00 67.81 107 THR A O 1
ATOM 813 N N . PRO A 1 108 ? 2.660 -11.670 4.885 1.00 66.75 108 PRO A N 1
ATOM 814 C CA . PRO A 1 108 ? 1.992 -10.487 5.406 1.00 66.75 108 PRO A CA 1
ATOM 815 C C . PRO A 1 108 ? 1.523 -10.721 6.843 1.00 66.75 108 PRO A C 1
ATOM 817 O O . PRO A 1 108 ? 0.783 -11.663 7.119 1.00 66.75 108 PRO A O 1
ATOM 820 N N . THR A 1 109 ? 1.913 -9.831 7.754 1.00 82.56 109 THR A N 1
ATOM 821 C CA . THR A 1 109 ? 1.465 -9.846 9.159 1.00 82.56 109 THR A CA 1
ATOM 822 C C . THR A 1 109 ? -0.024 -9.510 9.305 1.00 82.56 109 THR A C 1
ATOM 824 O O . THR A 1 109 ? -0.643 -9.805 10.331 1.00 82.56 109 THR A O 1
ATOM 827 N N . LEU A 1 110 ? -0.612 -8.902 8.269 1.00 90.75 110 LEU A N 1
ATOM 828 C CA . LEU A 1 110 ? -2.010 -8.496 8.202 1.00 90.75 110 LEU A CA 1
ATOM 829 C C . LEU A 1 110 ? -2.809 -9.374 7.234 1.00 90.75 110 LEU A C 1
ATOM 831 O O . LEU A 1 110 ? -2.373 -9.670 6.119 1.00 90.75 110 LEU A O 1
ATOM 835 N N . THR A 1 111 ? -4.030 -9.711 7.638 1.00 90.94 111 THR A N 1
ATOM 836 C CA . THR A 1 111 ? -5.041 -10.320 6.764 1.00 90.94 111 THR A CA 1
ATOM 837 C C . THR A 1 111 ? -5.473 -9.344 5.666 1.00 90.94 111 THR A C 1
ATOM 839 O O . THR A 1 111 ? -5.354 -8.130 5.821 1.00 90.94 111 THR A O 1
ATOM 842 N N . LYS A 1 112 ? -6.061 -9.848 4.571 1.00 88.88 112 LYS A N 1
ATOM 843 C CA . LYS A 1 112 ? -6.569 -8.993 3.482 1.00 88.88 112 LYS A CA 1
ATOM 844 C C . LYS A 1 112 ? -7.539 -7.912 3.978 1.00 88.88 112 LYS A C 1
ATOM 846 O O . LYS A 1 112 ? -7.388 -6.753 3.629 1.00 88.88 112 LYS A O 1
ATOM 851 N N . ALA A 1 113 ? -8.472 -8.264 4.865 1.00 90.69 113 ALA A N 1
ATOM 852 C CA . ALA A 1 113 ? -9.423 -7.302 5.425 1.00 90.69 113 ALA A CA 1
ATOM 853 C C . ALA A 1 113 ? -8.754 -6.227 6.306 1.00 90.69 113 ALA A C 1
ATOM 855 O O . ALA A 1 113 ? -9.247 -5.103 6.391 1.00 90.69 113 ALA A O 1
ATOM 856 N N . GLU A 1 114 ? -7.654 -6.566 6.984 1.00 94.38 114 GLU A N 1
ATOM 857 C CA . GLU A 1 114 ? -6.845 -5.599 7.733 1.00 94.38 114 GLU A CA 1
ATOM 858 C C . GLU A 1 114 ? -6.053 -4.688 6.790 1.00 94.38 114 GLU A C 1
ATOM 860 O O . GLU A 1 114 ? -6.016 -3.481 7.027 1.00 94.38 114 GLU A O 1
ATOM 865 N N . ARG A 1 115 ? -5.486 -5.234 5.703 1.00 92.19 115 ARG A N 1
ATOM 866 C CA . ARG A 1 115 ? -4.823 -4.438 4.658 1.00 92.19 115 ARG A CA 1
ATOM 867 C C . ARG A 1 115 ? -5.794 -3.478 3.984 1.00 92.19 115 ARG A C 1
ATOM 869 O O . ARG A 1 115 ? -5.517 -2.288 3.957 1.00 92.19 115 ARG A O 1
ATOM 876 N N . ASP A 1 116 ? -6.963 -3.953 3.553 1.00 92.06 116 ASP A N 1
ATOM 877 C CA . ASP A 1 116 ? -7.995 -3.124 2.916 1.00 92.06 116 ASP A CA 1
ATOM 878 C C . ASP A 1 116 ? -8.433 -1.963 3.828 1.00 92.06 116 ASP A C 1
ATOM 880 O O . ASP A 1 116 ? -8.605 -0.829 3.372 1.00 92.06 116 ASP A O 1
ATOM 884 N N . LEU A 1 117 ? -8.570 -2.230 5.134 1.00 94.75 117 LEU A N 1
ATOM 885 C CA . LEU A 1 117 ? -8.876 -1.211 6.138 1.00 94.75 117 LEU A CA 1
ATOM 886 C C . LEU A 1 117 ? -7.749 -0.187 6.291 1.00 94.75 117 LEU A C 1
ATOM 888 O O . LEU A 1 117 ? -8.013 1.017 6.272 1.00 94.75 117 LEU A O 1
ATOM 892 N N . LEU A 1 118 ? -6.512 -0.660 6.458 1.00 93.81 118 LEU A N 1
ATOM 893 C CA . LEU A 1 118 ? -5.335 0.190 6.608 1.00 93.81 118 LEU A CA 1
ATOM 894 C C . LEU A 1 118 ? -5.129 1.056 5.363 1.00 93.81 118 LEU A C 1
ATOM 896 O O . LEU A 1 118 ? -5.013 2.271 5.484 1.00 93.81 118 LEU A O 1
ATOM 900 N N . LYS A 1 119 ? -5.169 0.453 4.176 1.00 91.25 119 LYS A N 1
ATOM 901 C CA . LYS A 1 119 ? -5.061 1.123 2.881 1.00 91.25 119 LYS A CA 1
ATOM 902 C C . LYS A 1 119 ? -6.104 2.225 2.732 1.00 91.25 119 LYS A C 1
ATOM 904 O O . LYS A 1 119 ? -5.743 3.366 2.468 1.00 91.25 119 LYS A O 1
ATOM 909 N N . ALA A 1 120 ? -7.385 1.930 2.964 1.00 90.75 120 ALA A N 1
ATOM 910 C CA . ALA A 1 120 ? -8.437 2.944 2.874 1.00 90.75 120 ALA A CA 1
ATOM 911 C C . ALA A 1 120 ? -8.217 4.100 3.870 1.00 90.75 120 ALA A C 1
ATOM 913 O O . ALA A 1 120 ? -8.507 5.259 3.562 1.00 90.75 120 ALA A O 1
ATOM 914 N N . TYR A 1 121 ? -7.702 3.794 5.064 1.00 92.00 121 TYR A N 1
ATOM 915 C CA . TYR A 1 121 ? -7.379 4.798 6.075 1.00 92.00 121 TYR A CA 1
ATOM 916 C C . TYR A 1 121 ? -6.181 5.669 5.677 1.00 92.00 121 TYR A C 1
ATOM 918 O O . TYR A 1 121 ? -6.253 6.885 5.842 1.00 92.00 121 TYR A O 1
ATOM 926 N N . LEU A 1 122 ? -5.128 5.082 5.103 1.00 89.81 122 LEU A N 1
ATOM 927 C CA . LEU A 1 122 ? -3.942 5.799 4.616 1.00 89.81 122 LEU A CA 1
ATOM 928 C C . LEU A 1 122 ? -4.211 6.606 3.333 1.00 89.81 122 LEU A C 1
ATOM 930 O O . LEU A 1 122 ? -3.592 7.641 3.117 1.00 89.81 122 LEU A O 1
ATOM 934 N N . GLU A 1 123 ? -5.144 6.173 2.484 1.00 85.50 123 GLU A N 1
ATOM 935 C CA . GLU A 1 123 ? -5.536 6.924 1.281 1.00 85.50 123 GLU A CA 1
ATOM 936 C C . GLU A 1 123 ? -6.344 8.185 1.617 1.00 85.50 123 GLU A C 1
ATOM 938 O O . GLU A 1 123 ? -6.245 9.192 0.922 1.00 85.50 123 GLU A O 1
ATOM 943 N N . THR A 1 124 ? -7.179 8.129 2.660 1.00 85.38 124 THR A N 1
ATOM 944 C CA . THR A 1 124 ? -8.163 9.188 2.953 1.00 85.38 124 THR A CA 1
ATOM 945 C C . THR A 1 124 ? -7.813 10.042 4.165 1.00 85.38 124 THR A C 1
ATOM 947 O O . THR A 1 124 ? -8.385 11.117 4.335 1.00 85.38 124 THR A O 1
ATOM 950 N N . GLY A 1 125 ? -6.961 9.545 5.067 1.00 83.94 125 GLY A N 1
ATOM 951 C CA . GLY A 1 125 ? -6.706 10.154 6.375 1.00 83.94 125 GLY A CA 1
ATOM 952 C C . GLY A 1 125 ? -7.945 10.252 7.280 1.00 83.94 125 GLY A C 1
ATOM 953 O O . GLY A 1 125 ? -7.873 10.836 8.360 1.00 83.94 125 GLY A O 1
ATOM 954 N N . SER A 1 126 ? -9.094 9.699 6.871 1.00 88.56 126 SER A N 1
ATOM 955 C CA . SER A 1 126 ? -10.394 9.963 7.487 1.00 88.56 126 SER A CA 1
ATOM 956 C C . SER A 1 126 ? -11.147 8.671 7.761 1.00 88.56 126 SER A C 1
ATOM 958 O O . SER A 1 126 ? -11.594 7.975 6.849 1.00 88.56 126 SER A O 1
ATOM 960 N N . LEU A 1 127 ? -11.368 8.380 9.046 1.00 90.31 127 LEU A N 1
ATOM 961 C CA . LEU A 1 127 ? -12.126 7.198 9.447 1.00 90.31 127 LEU A CA 1
ATOM 962 C C . LEU A 1 127 ? -13.544 7.215 8.860 1.00 90.31 127 LEU A C 1
ATOM 964 O O . LEU A 1 127 ? -14.031 6.177 8.440 1.00 90.31 127 LEU A O 1
ATOM 968 N N . GLU A 1 128 ? -14.196 8.375 8.770 1.00 91.81 128 GLU A N 1
ATOM 969 C CA . GLU A 1 128 ? -15.558 8.481 8.229 1.00 91.81 128 GLU A CA 1
ATOM 970 C C . GLU A 1 128 ? -15.655 8.025 6.770 1.00 91.81 128 GLU A C 1
ATOM 972 O O . GLU A 1 128 ? -16.595 7.315 6.405 1.00 91.81 128 GLU A O 1
ATOM 977 N N . HIS A 1 129 ? -14.659 8.371 5.951 1.00 89.25 129 HIS A N 1
ATOM 978 C CA . HIS A 1 129 ? -14.582 7.918 4.563 1.00 89.25 129 HIS A CA 1
ATOM 979 C C . HIS A 1 129 ? -14.367 6.407 4.483 1.00 89.25 129 HIS A C 1
ATOM 981 O O . HIS A 1 129 ? -15.007 5.731 3.676 1.00 89.25 129 HIS A O 1
ATOM 987 N N . VAL A 1 130 ? -13.536 5.858 5.370 1.00 91.25 130 VAL A N 1
ATOM 988 C CA . VAL A 1 130 ? -13.304 4.413 5.477 1.00 91.25 130 VAL A CA 1
ATOM 989 C C . VAL A 1 130 ? -14.583 3.658 5.839 1.00 91.25 130 VAL A C 1
ATOM 991 O O . VAL A 1 130 ? -14.881 2.640 5.215 1.00 91.25 130 VAL A O 1
ATOM 994 N N . LEU A 1 131 ? -15.365 4.154 6.806 1.00 93.12 131 LEU A N 1
ATOM 995 C CA . LEU A 1 131 ? -16.625 3.516 7.214 1.00 93.12 131 LEU A CA 1
ATOM 996 C C . LEU A 1 131 ? -17.614 3.433 6.051 1.00 93.12 131 LEU A C 1
ATOM 998 O O . LEU A 1 131 ? -18.231 2.387 5.857 1.00 93.12 131 LEU A O 1
ATOM 1002 N N . LYS A 1 132 ? -17.729 4.515 5.269 1.00 91.56 132 LYS A N 1
ATOM 1003 C CA . LYS A 1 132 ? -18.578 4.562 4.072 1.00 91.56 132 LYS A CA 1
ATOM 1004 C C . LYS A 1 132 ? -18.067 3.610 2.991 1.00 91.56 132 LYS A C 1
ATOM 1006 O O . LYS A 1 132 ? -18.841 2.816 2.471 1.00 91.56 132 LYS A O 1
ATOM 1011 N N . ARG A 1 133 ? -16.764 3.646 2.689 1.00 90.19 133 ARG A N 1
ATOM 1012 C CA . ARG A 1 133 ? -16.155 2.838 1.619 1.00 90.19 133 ARG A CA 1
ATOM 1013 C C . ARG A 1 133 ? -16.227 1.340 1.891 1.00 90.19 133 ARG A C 1
ATOM 1015 O O . ARG A 1 133 ? -16.501 0.572 0.978 1.00 90.19 133 ARG A O 1
ATOM 1022 N N . LEU A 1 134 ? -15.969 0.926 3.128 1.00 91.75 134 LEU A N 1
ATOM 1023 C CA . LEU A 1 134 ? -15.921 -0.490 3.499 1.00 91.75 134 LEU A CA 1
ATOM 1024 C C . LEU A 1 134 ? -17.238 -1.005 4.088 1.00 91.75 134 LEU A C 1
ATOM 1026 O O . LEU A 1 134 ? -17.335 -2.189 4.397 1.00 91.75 134 LEU A O 1
ATOM 1030 N N . SER A 1 135 ? -18.248 -0.143 4.253 1.00 93.12 135 SER A N 1
ATOM 1031 C CA . SER A 1 135 ? -19.540 -0.493 4.861 1.00 93.12 135 SER A CA 1
ATOM 1032 C C . SER A 1 135 ? -19.400 -1.187 6.227 1.00 93.12 135 SER A C 1
ATOM 1034 O O . SER A 1 135 ? -20.093 -2.156 6.535 1.00 93.12 135 SER A O 1
ATOM 1036 N N . ILE A 1 136 ? -18.486 -0.695 7.070 1.00 93.00 136 ILE A N 1
ATOM 1037 C CA . ILE A 1 136 ? -18.209 -1.254 8.403 1.00 93.00 136 ILE A CA 1
ATOM 1038 C C . ILE A 1 136 ? -18.666 -0.316 9.522 1.00 93.00 136 ILE A C 1
ATOM 1040 O O . ILE A 1 136 ? -18.647 0.907 9.397 1.00 93.00 136 ILE A O 1
ATOM 1044 N N . LYS A 1 137 ? -19.038 -0.889 10.673 1.00 94.31 137 LYS A N 1
ATOM 1045 C CA . LYS A 1 137 ? -19.415 -0.114 11.865 1.00 94.31 137 LYS A CA 1
ATOM 1046 C C . LYS A 1 137 ? -18.195 0.588 12.473 1.00 94.31 137 LYS A C 1
ATOM 1048 O O . LYS A 1 137 ? -17.126 -0.012 12.590 1.00 94.31 137 LYS A O 1
ATOM 1053 N N . LYS A 1 138 ? -18.388 1.813 12.983 1.00 94.62 138 LYS A N 1
ATOM 1054 C CA . LYS A 1 138 ? -17.338 2.633 13.628 1.00 94.62 138 LYS A CA 1
ATOM 1055 C C . LYS A 1 138 ? -16.548 1.874 14.699 1.00 94.62 138 LYS A C 1
ATOM 1057 O O . LYS A 1 138 ? -15.323 1.864 14.661 1.00 94.62 138 LYS A O 1
ATOM 1062 N N . LYS A 1 139 ? -17.244 1.192 15.617 1.00 95.44 139 LYS A N 1
ATOM 1063 C CA . LYS A 1 139 ? -16.619 0.402 16.695 1.00 95.44 139 LYS A CA 1
ATOM 1064 C C . LYS A 1 139 ? -15.719 -0.711 16.145 1.00 95.44 139 LYS A C 1
ATOM 1066 O O . LYS A 1 139 ? -14.610 -0.901 16.625 1.00 95.44 139 LYS A O 1
ATOM 1071 N N . THR A 1 140 ? -16.174 -1.412 15.109 1.00 94.06 140 THR A N 1
ATOM 1072 C CA . THR A 1 140 ? -15.404 -2.481 14.461 1.00 94.06 140 THR A CA 1
ATOM 1073 C C . THR A 1 140 ? -14.153 -1.936 13.780 1.00 94.06 140 THR A C 1
ATOM 1075 O O . THR A 1 140 ? -13.085 -2.522 13.929 1.00 94.06 140 THR A O 1
ATOM 1078 N N . ALA A 1 141 ? -14.268 -0.811 13.069 1.00 93.75 141 ALA A N 1
ATOM 1079 C CA . ALA A 1 141 ? -13.133 -0.174 12.407 1.00 93.75 141 ALA A CA 1
ATOM 1080 C C . ALA A 1 141 ? -12.061 0.277 13.409 1.00 93.75 141 ALA A C 1
ATOM 1082 O O . ALA A 1 141 ? -10.884 0.002 13.203 1.00 93.75 141 ALA A O 1
ATOM 1083 N N . LEU A 1 142 ? -12.470 0.904 14.519 1.00 94.56 142 LEU A N 1
ATOM 1084 C CA . LEU A 1 142 ? -11.557 1.334 15.582 1.00 94.56 142 LEU A CA 1
ATOM 1085 C C . LEU A 1 142 ? -10.828 0.153 16.226 1.00 94.56 142 LEU A C 1
ATOM 1087 O O . LEU A 1 142 ? -9.606 0.187 16.341 1.00 94.56 142 LEU A O 1
ATOM 1091 N N . ASN A 1 143 ? -11.555 -0.910 16.580 1.00 95.62 143 ASN A N 1
ATOM 1092 C CA . ASN A 1 143 ? -10.948 -2.105 17.167 1.00 95.62 143 ASN A CA 1
ATOM 1093 C C . ASN A 1 143 ? -9.930 -2.740 16.212 1.00 95.62 143 ASN A C 1
ATOM 1095 O O . ASN A 1 143 ? -8.819 -3.062 16.620 1.00 95.62 143 ASN A O 1
ATOM 1099 N N . ARG A 1 144 ? -10.279 -2.879 14.926 1.00 95.50 144 ARG A N 1
ATOM 1100 C CA . ARG A 1 144 ? -9.363 -3.434 13.921 1.00 95.50 144 ARG A CA 1
ATOM 1101 C C . ARG A 1 144 ? -8.142 -2.543 13.698 1.00 95.50 144 ARG A C 1
ATOM 1103 O O . ARG A 1 144 ? -7.040 -3.067 13.621 1.00 95.50 144 ARG A O 1
ATOM 1110 N N . LEU A 1 145 ? -8.307 -1.219 13.643 1.00 95.12 145 LEU A N 1
ATOM 1111 C CA . LEU A 1 145 ? -7.173 -0.293 13.544 1.00 95.12 145 LEU A CA 1
ATOM 1112 C C . LEU A 1 145 ? -6.257 -0.363 14.773 1.00 95.12 145 LEU A C 1
ATOM 1114 O O . LEU A 1 145 ? -5.047 -0.248 14.608 1.00 95.12 145 LEU A O 1
ATOM 1118 N N . SER A 1 146 ? -6.799 -0.586 15.975 1.00 94.94 146 SER A N 1
ATOM 1119 C CA . SER A 1 146 ? -5.989 -0.821 17.181 1.00 94.94 146 SER A CA 1
ATOM 1120 C C . SER A 1 146 ? -5.136 -2.081 17.041 1.00 94.94 146 SER A C 1
ATOM 1122 O O . SER A 1 146 ? -3.924 -2.022 17.214 1.00 94.94 146 SER A O 1
ATOM 1124 N N . VAL A 1 147 ? -5.745 -3.193 16.621 1.00 95.44 147 VAL A N 1
ATOM 1125 C CA . VAL A 1 147 ? -5.031 -4.460 16.386 1.00 95.44 147 VAL A CA 1
ATOM 1126 C C . VAL A 1 147 ? -3.958 -4.304 15.304 1.00 95.44 147 VAL A C 1
ATOM 1128 O O . VAL A 1 147 ? -2.849 -4.804 15.455 1.00 95.44 147 VAL A O 1
ATOM 1131 N N . ILE A 1 148 ? -4.254 -3.582 14.219 1.00 95.44 148 ILE A N 1
ATOM 1132 C CA . ILE A 1 148 ? -3.276 -3.294 13.159 1.00 95.44 148 ILE A CA 1
ATOM 1133 C C . ILE A 1 148 ? -2.094 -2.495 13.717 1.00 95.44 148 ILE A C 1
ATOM 1135 O O . ILE A 1 148 ? -0.948 -2.840 13.447 1.00 95.44 148 ILE A O 1
ATOM 1139 N N . ARG A 1 149 ? -2.355 -1.455 14.518 1.00 94.38 149 ARG A N 1
ATOM 1140 C CA . ARG A 1 149 ? -1.307 -0.656 15.172 1.00 94.38 149 ARG A CA 1
ATOM 1141 C C . ARG A 1 149 ? -0.419 -1.504 16.073 1.00 94.38 149 ARG A C 1
ATOM 1143 O O . ARG A 1 149 ? 0.794 -1.355 16.015 1.00 94.38 149 ARG A O 1
ATOM 1150 N N . GLU A 1 150 ? -1.003 -2.412 16.847 1.00 94.12 150 GLU A N 1
ATOM 1151 C CA . GLU A 1 150 ? -0.258 -3.345 17.698 1.00 94.12 150 GLU A CA 1
ATOM 1152 C C . GLU A 1 150 ? 0.615 -4.294 16.867 1.00 94.12 150 GLU A C 1
ATOM 1154 O O . GLU A 1 150 ? 1.814 -4.401 17.119 1.00 94.12 150 GLU A O 1
ATOM 1159 N N . LYS A 1 151 ? 0.051 -4.919 15.823 1.00 93.12 151 LYS A N 1
ATOM 1160 C CA . LYS A 1 151 ? 0.783 -5.829 14.923 1.00 93.12 151 LYS A CA 1
ATOM 1161 C C . LYS A 1 151 ? 1.945 -5.152 14.201 1.00 93.12 151 LYS A C 1
ATOM 1163 O O . LYS A 1 151 ? 2.966 -5.790 13.965 1.00 93.12 151 LYS A O 1
ATOM 1168 N N . LEU A 1 152 ? 1.775 -3.885 13.828 1.00 91.94 152 LEU A N 1
ATOM 1169 C CA . LEU A 1 152 ? 2.792 -3.091 13.136 1.00 91.94 152 LEU A CA 1
ATOM 1170 C C . LEU A 1 152 ? 3.683 -2.283 14.087 1.00 91.94 152 LEU A C 1
ATOM 1172 O O . LEU A 1 152 ? 4.567 -1.575 13.619 1.00 91.94 152 LEU A O 1
ATOM 1176 N N . GLN A 1 153 ? 3.442 -2.362 15.400 1.00 92.38 153 GLN A N 1
ATOM 1177 C CA . GLN A 1 153 ? 4.124 -1.567 16.427 1.00 92.38 153 GLN A CA 1
ATOM 1178 C C . GLN A 1 153 ? 4.102 -0.050 16.146 1.00 92.38 153 GLN A C 1
ATOM 1180 O O . GLN A 1 153 ? 5.028 0.677 16.499 1.00 92.38 153 GLN A O 1
ATOM 1185 N N . ALA A 1 154 ? 3.024 0.438 15.528 1.00 92.00 154 ALA A N 1
ATOM 1186 C CA . ALA A 1 154 ? 2.880 1.816 15.074 1.00 92.00 154 ALA A CA 1
ATOM 1187 C C . ALA A 1 154 ? 1.919 2.608 15.973 1.00 92.00 154 ALA A C 1
ATOM 1189 O O . ALA A 1 154 ? 0.760 2.234 16.168 1.00 92.00 154 ALA A O 1
ATOM 1190 N N . LYS A 1 155 ? 2.373 3.745 16.497 1.00 90.62 155 LYS A N 1
ATOM 1191 C CA . LYS A 1 155 ? 1.635 4.574 17.468 1.00 90.62 155 LYS A CA 1
ATOM 1192 C C . LYS A 1 155 ? 0.806 5.666 16.810 1.00 90.62 155 LYS A C 1
ATOM 1194 O O . LYS A 1 155 ? -0.221 6.085 17.344 1.00 90.62 155 LYS A O 1
ATOM 1199 N N . ASN A 1 156 ? 1.256 6.154 15.664 1.00 90.56 156 ASN A N 1
ATOM 1200 C CA . ASN A 1 156 ? 0.658 7.289 14.974 1.00 90.56 156 ASN A CA 1
ATOM 1201 C C . ASN A 1 156 ? 0.507 7.013 13.472 1.00 90.56 156 ASN A C 1
ATOM 1203 O O . ASN A 1 156 ? 0.933 5.984 12.952 1.00 90.56 156 ASN A O 1
ATOM 1207 N N . TYR A 1 157 ? -0.154 7.939 12.778 1.00 89.81 157 TYR A N 1
ATOM 1208 C CA . TYR A 1 157 ? -0.415 7.829 11.344 1.00 89.81 157 TYR A CA 1
ATOM 1209 C C . TYR A 1 157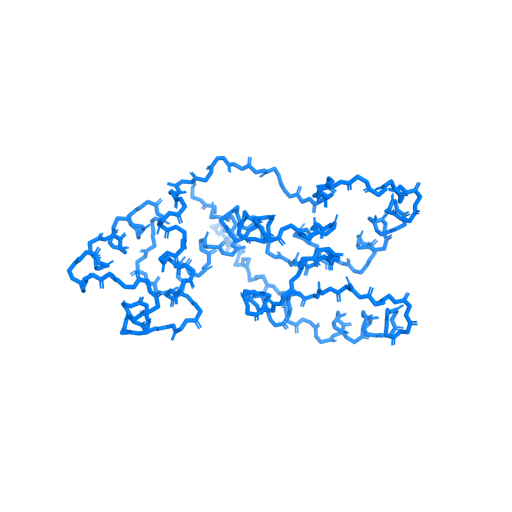 ? 0.874 7.724 10.516 1.00 89.81 157 TYR A C 1
ATOM 1211 O O . TYR A 1 157 ? 0.932 6.939 9.576 1.00 89.81 157 TYR A O 1
ATOM 1219 N N . LYS A 1 158 ? 1.911 8.486 10.884 1.00 89.19 158 LYS A N 1
ATOM 1220 C CA . LYS A 1 158 ? 3.194 8.491 10.178 1.00 89.19 158 LYS A CA 1
ATOM 1221 C C . LYS A 1 158 ? 3.883 7.130 10.279 1.00 89.19 158 LYS A C 1
ATOM 1223 O O . LYS A 1 158 ? 4.280 6.588 9.259 1.00 89.19 158 LYS A O 1
ATOM 1228 N N . GLU A 1 159 ? 3.947 6.554 11.475 1.00 91.25 159 GLU A N 1
ATOM 1229 C CA . GLU A 1 159 ? 4.519 5.218 11.693 1.00 91.25 159 GLU A CA 1
ATOM 1230 C C . GLU A 1 159 ? 3.718 4.122 10.974 1.00 91.25 159 GLU A C 1
ATOM 1232 O O . GLU A 1 159 ? 4.304 3.188 10.438 1.00 91.25 159 GLU A O 1
ATOM 1237 N N . LEU A 1 160 ? 2.385 4.245 10.899 1.00 92.00 160 LEU A N 1
ATOM 1238 C CA . LEU A 1 160 ? 1.557 3.330 10.103 1.00 92.00 160 LEU A CA 1
ATOM 1239 C C . LEU A 1 160 ? 1.873 3.428 8.609 1.00 92.00 160 LEU A C 1
ATOM 1241 O O . LEU A 1 160 ? 1.960 2.404 7.936 1.00 92.00 160 LEU A O 1
ATOM 1245 N N . LEU A 1 161 ? 2.032 4.648 8.094 1.00 90.38 161 LEU A N 1
ATOM 1246 C CA . LEU A 1 161 ? 2.398 4.881 6.701 1.00 90.38 161 LEU A CA 1
ATOM 1247 C C . LEU A 1 161 ? 3.799 4.329 6.402 1.00 90.38 161 LEU A C 1
ATOM 1249 O O . LEU A 1 161 ? 3.986 3.661 5.388 1.00 90.38 161 LEU A O 1
ATOM 1253 N N . GLU A 1 162 ? 4.762 4.552 7.296 1.00 89.75 162 GLU A N 1
ATOM 1254 C CA . GLU A 1 162 ? 6.121 4.017 7.179 1.00 89.75 162 GLU A CA 1
ATOM 1255 C C . GLU A 1 162 ? 6.132 2.485 7.205 1.00 89.75 162 GLU A C 1
ATOM 1257 O O . GLU A 1 162 ? 6.729 1.882 6.319 1.00 89.75 162 GLU A O 1
ATOM 1262 N N . ALA A 1 163 ? 5.421 1.852 8.144 1.00 90.25 163 ALA A N 1
ATOM 1263 C CA . ALA A 1 163 ? 5.307 0.392 8.220 1.00 90.25 163 ALA A CA 1
ATOM 1264 C C . ALA A 1 163 ? 4.573 -0.220 7.014 1.00 90.25 163 ALA A C 1
ATOM 1266 O O . ALA A 1 163 ? 4.808 -1.372 6.647 1.00 90.25 163 ALA A O 1
ATOM 1267 N N . TYR A 1 164 ? 3.667 0.536 6.393 1.00 91.31 164 TYR A N 1
ATOM 1268 C CA . TYR A 1 164 ? 2.953 0.100 5.199 1.00 91.31 164 TYR A CA 1
ATOM 1269 C C . TYR A 1 164 ? 3.827 0.179 3.937 1.00 91.31 164 TYR A C 1
ATOM 1271 O O . TYR A 1 164 ? 3.846 -0.769 3.149 1.00 91.31 164 TYR A O 1
ATOM 1279 N N . LEU A 1 165 ? 4.558 1.285 3.754 1.00 90.12 165 LEU A N 1
ATOM 1280 C CA . LEU A 1 165 ? 5.352 1.567 2.550 1.00 90.12 165 LEU A CA 1
ATOM 1281 C C . LEU A 1 165 ? 6.774 0.994 2.590 1.00 90.12 165 LEU A C 1
ATOM 1283 O O . LEU A 1 165 ? 7.352 0.708 1.540 1.00 90.12 165 LEU A O 1
ATOM 1287 N N . TYR A 1 166 ? 7.355 0.812 3.770 1.00 87.44 166 TYR A N 1
ATOM 1288 C CA . TYR A 1 166 ? 8.747 0.402 3.932 1.00 87.44 166 TYR A CA 1
ATOM 1289 C C . TYR A 1 166 ? 8.864 -0.780 4.884 1.00 87.44 166 TYR A C 1
ATOM 1291 O O . TYR A 1 166 ? 8.028 -0.994 5.760 1.00 87.44 166 TYR A O 1
ATOM 1299 N N . ARG A 1 167 ? 9.921 -1.577 4.708 1.00 74.38 167 ARG A N 1
ATOM 1300 C CA . ARG A 1 167 ? 10.224 -2.652 5.651 1.00 74.38 167 ARG A CA 1
ATOM 1301 C C . ARG A 1 167 ? 10.588 -2.032 6.998 1.00 74.38 167 ARG A C 1
ATOM 1303 O O . ARG A 1 167 ? 11.578 -1.308 7.101 1.00 74.38 167 ARG A O 1
ATOM 1310 N N . SER A 1 168 ? 9.797 -2.318 8.023 1.00 57.06 168 SER A N 1
ATOM 1311 C CA . SER A 1 168 ? 10.126 -1.911 9.381 1.00 57.06 168 SER A CA 1
ATOM 1312 C C . SER A 1 168 ? 11.368 -2.671 9.857 1.00 57.06 168 SER A C 1
ATOM 1314 O O . SER A 1 168 ? 11.353 -3.897 9.934 1.00 57.06 168 SER A O 1
ATOM 1316 N N . ASN A 1 169 ? 12.452 -1.951 10.152 1.00 42.94 169 ASN A N 1
ATOM 1317 C CA . ASN A 1 169 ? 13.600 -2.494 10.880 1.00 42.94 169 ASN A CA 1
ATOM 1318 C C . ASN A 1 169 ? 13.225 -2.576 12.370 1.00 42.94 169 ASN A C 1
ATOM 1320 O O . ASN A 1 169 ? 13.648 -1.717 13.145 1.00 42.94 169 ASN A O 1
ATOM 1324 N N . PHE A 1 170 ? 12.388 -3.539 12.754 1.00 37.88 170 PHE A N 1
ATOM 1325 C CA . PHE A 1 170 ? 12.129 -3.856 14.161 1.00 37.88 170 PHE A CA 1
ATOM 1326 C C . PHE A 1 170 ? 12.648 -5.252 14.478 1.00 37.88 170 PHE A C 1
ATOM 1328 O O . PHE A 1 170 ? 12.321 -6.184 13.710 1.00 37.88 170 PHE A O 1
#

Solvent-accessible surface area (backbone atoms only — not comparable to full-atom values): 10170 Å² total; per-residue (Å²): 134,86,80,77,76,82,83,68,85,86,68,79,54,63,63,58,57,49,52,46,46,69,73,42,70,85,73,57,95,53,68,46,70,33,74,56,76,72,54,57,78,79,57,88,50,62,67,14,38,35,39,30,58,47,59,5,53,59,46,54,48,61,51,54,79,49,46,23,42,23,42,38,33,49,55,87,47,72,66,59,52,50,59,52,49,56,63,45,70,80,55,79,61,94,60,95,63,61,46,75,45,57,77,84,77,64,82,70,93,58,54,71,72,53,45,55,52,50,50,42,32,72,74,61,77,31,68,70,59,33,32,66,75,68,72,49,56,69,70,59,53,53,54,51,51,50,53,50,26,60,78,64,74,25,90,47,72,67,47,44,51,46,48,32,38,28,68,69,93,122